Protein AF-A0A9J5ZUY1-F1 (afdb_monomer_lite)

Foldseek 3Di:
DDDDDDDPPDDVCVVCVPCPVVPPPPPDDDADDDDDDDPPDPDDDDDRDDPVRVVVCVVVHPDDDDPDDDDDDDDPDPDDD

Sequence (81 aa):
MVSEPRNFQVNIKTIYDYGWFDKISNKQLIKTTEQSLALNSSEQTIRLLNKRDIEFYKFQYKFLHIGMVQIAFKLLSLKGY

pLDDT: mean 72.23, std 15.97, range [39.53, 92.56]

Radius of gyration: 18.82 Å; chains: 1; bounding box: 37×36×58 Å

Organism: Solanum commersonii (NCBI:txid4109)

Secondary structure (DSSP, 8-state):
-PPPP------HHHHS-TTTGGGS-TT-----------TTSS-----SS-HHHHHHHHHH-S---------------SS--

Structure (mmCIF, N/CA/C/O backbone):
data_AF-A0A9J5ZUY1-F1
#
_entry.id   AF-A0A9J5ZUY1-F1
#
loop_
_atom_site.group_PDB
_atom_site.id
_atom_site.type_symbol
_atom_site.label_atom_id
_atom_site.label_alt_id
_atom_site.label_comp_id
_atom_site.label_asym_id
_atom_site.label_entity_id
_atom_site.label_seq_id
_atom_site.pdbx_PDB_ins_code
_atom_site.Cartn_x
_atom_site.Cartn_y
_atom_site.Cartn_z
_atom_site.occupancy
_atom_site.B_iso_or_equiv
_atom_site.auth_seq_id
_atom_site.auth_comp_id
_atom_site.auth_asym_id
_atom_site.auth_atom_id
_atom_site.pdbx_PDB_model_num
ATOM 1 N N . MET A 1 1 ? -9.934 -23.301 -40.723 1.00 39.53 1 MET A N 1
ATOM 2 C CA . MET A 1 1 ? -10.308 -21.874 -40.635 1.00 39.53 1 MET A CA 1
ATOM 3 C C . MET A 1 1 ? -9.716 -21.339 -39.343 1.00 39.53 1 MET A C 1
ATOM 5 O O . MET A 1 1 ? -10.073 -21.845 -38.289 1.00 39.53 1 MET A O 1
ATOM 9 N N . VAL A 1 2 ? -8.734 -20.441 -39.426 1.00 44.12 2 VAL A N 1
ATOM 10 C CA . VAL A 1 2 ? -8.074 -19.834 -38.258 1.00 44.12 2 VAL A CA 1
ATOM 11 C C . VAL A 1 2 ? -8.854 -18.566 -37.914 1.00 44.12 2 VAL A C 1
ATOM 13 O O . VAL A 1 2 ? -9.037 -17.722 -38.784 1.00 44.12 2 VAL A O 1
ATOM 16 N N . SER A 1 3 ? -9.377 -18.461 -36.694 1.00 54.19 3 SER A N 1
ATOM 17 C CA . SER A 1 3 ? -10.093 -17.268 -36.229 1.00 54.19 3 SER A CA 1
ATOM 18 C C . SER A 1 3 ? -9.105 -16.156 -35.873 1.00 54.19 3 SER A C 1
ATOM 20 O O . SER A 1 3 ? -8.199 -16.385 -35.070 1.00 54.19 3 SER A O 1
ATOM 22 N N . GLU A 1 4 ? -9.293 -14.964 -36.437 1.00 53.69 4 GLU A N 1
ATOM 23 C CA . GLU A 1 4 ? -8.505 -13.768 -36.117 1.00 53.69 4 GLU A CA 1
ATOM 24 C C . GLU A 1 4 ? -8.687 -13.324 -34.649 1.00 53.69 4 GLU A C 1
ATOM 26 O O . GLU A 1 4 ? -9.777 -13.473 -34.080 1.00 53.69 4 GLU A O 1
ATOM 31 N N . PRO A 1 5 ? -7.645 -12.761 -34.008 1.00 52.53 5 PRO A N 1
ATOM 32 C CA . PRO A 1 5 ? -7.741 -12.273 -32.640 1.00 52.53 5 PRO A CA 1
ATOM 33 C C . PRO A 1 5 ? -8.606 -11.006 -32.570 1.00 52.53 5 PRO A C 1
ATOM 35 O O . PRO A 1 5 ? -8.384 -10.026 -33.279 1.00 52.53 5 PRO A O 1
ATOM 38 N N . ARG A 1 6 ? -9.596 -11.013 -31.671 1.00 55.19 6 ARG A N 1
ATOM 39 C CA . ARG A 1 6 ? -10.460 -9.856 -31.401 1.00 55.19 6 ARG A CA 1
ATOM 40 C C . ARG A 1 6 ? -9.654 -8.747 -30.722 1.00 55.19 6 ARG A C 1
ATOM 42 O O . ARG A 1 6 ? -9.287 -8.878 -29.557 1.00 55.19 6 ARG A O 1
ATOM 49 N N . ASN A 1 7 ? -9.433 -7.643 -31.432 1.00 56.81 7 ASN A N 1
ATOM 50 C CA . ASN A 1 7 ? -8.917 -6.405 -30.852 1.00 56.81 7 ASN A CA 1
ATOM 51 C C . ASN A 1 7 ? -9.962 -5.810 -29.898 1.00 56.81 7 ASN A C 1
ATOM 53 O O . ASN A 1 7 ? -10.933 -5.190 -30.329 1.00 56.81 7 ASN A O 1
ATOM 57 N N . PHE A 1 8 ? -9.770 -5.995 -28.591 1.00 53.75 8 PHE A N 1
ATOM 58 C CA . PHE A 1 8 ? -10.556 -5.295 -27.579 1.00 53.75 8 PHE A CA 1
ATOM 59 C C . PHE A 1 8 ? -10.064 -3.850 -27.478 1.00 53.75 8 PHE A C 1
ATOM 61 O O . PHE A 1 8 ? -9.046 -3.563 -26.851 1.00 53.75 8 PHE A O 1
ATOM 68 N N . GLN A 1 9 ? -10.791 -2.926 -28.105 1.00 59.09 9 GLN A N 1
ATOM 69 C CA . GLN A 1 9 ? -10.595 -1.496 -27.889 1.00 59.09 9 GLN A CA 1
ATOM 70 C C . GLN A 1 9 ? -11.113 -1.151 -26.488 1.00 59.09 9 GLN A C 1
ATOM 72 O O . GLN A 1 9 ? -12.318 -1.046 -26.260 1.00 59.09 9 GLN A O 1
ATOM 77 N N . VAL A 1 10 ? -10.203 -1.034 -25.519 1.00 54.59 10 VAL A N 1
ATOM 78 C CA . VAL A 1 10 ? -10.568 -0.652 -24.153 1.00 54.59 10 VAL A CA 1
ATOM 79 C C . VAL A 1 10 ? -10.926 0.830 -24.148 1.00 54.59 10 VAL A C 1
ATOM 81 O O . VAL A 1 10 ? -10.097 1.690 -24.449 1.00 54.59 10 VAL A O 1
ATOM 84 N N . ASN A 1 11 ? -12.174 1.146 -23.811 1.00 63.00 11 ASN A N 1
ATOM 85 C CA . ASN A 1 11 ? -12.608 2.527 -23.668 1.00 63.00 11 ASN A CA 1
ATOM 86 C C . ASN A 1 11 ? -11.977 3.126 -22.403 1.00 63.00 11 ASN A C 1
ATOM 88 O O . ASN A 1 11 ? -12.414 2.848 -21.288 1.00 63.00 11 ASN A O 1
ATOM 92 N N . ILE A 1 12 ? -10.966 3.978 -22.571 1.00 57.28 12 ILE A N 1
ATOM 93 C CA . ILE A 1 12 ? -10.217 4.596 -21.464 1.00 57.28 12 ILE A CA 1
ATOM 94 C C . ILE A 1 12 ? -11.145 5.356 -20.498 1.00 57.28 12 ILE A C 1
ATOM 96 O O . ILE A 1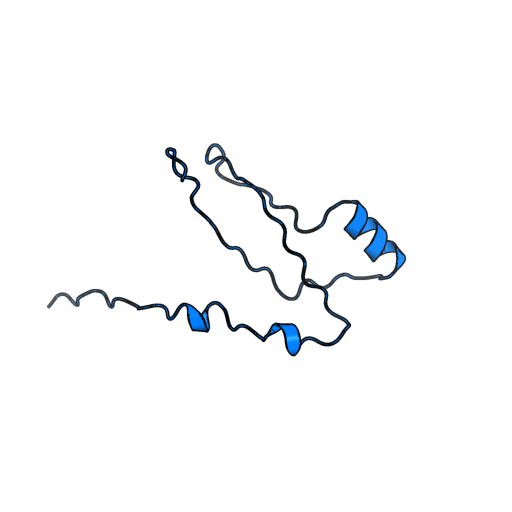 12 ? -10.904 5.356 -19.294 1.00 57.28 12 ILE A O 1
ATOM 100 N N . LYS A 1 13 ? -12.262 5.920 -20.985 1.00 53.94 13 LYS A N 1
ATOM 101 C CA . LYS A 1 13 ? -13.252 6.605 -20.133 1.00 53.94 13 LYS A CA 1
ATOM 102 C C . LYS A 1 13 ? -13.995 5.657 -19.186 1.00 53.94 13 LYS A C 1
ATOM 104 O O . LYS A 1 13 ? -14.503 6.108 -18.174 1.00 53.94 13 LYS A O 1
ATOM 109 N N . THR A 1 14 ? -14.051 4.361 -19.501 1.00 52.97 14 THR A N 1
ATOM 110 C CA . THR A 1 14 ? -14.605 3.330 -18.601 1.00 52.97 14 THR A CA 1
ATOM 111 C C . THR A 1 14 ? -13.572 2.774 -17.622 1.00 52.97 14 THR A C 1
ATOM 113 O O . THR A 1 14 ? -13.951 2.221 -16.597 1.00 52.97 14 THR A O 1
ATOM 116 N N . ILE A 1 15 ? -12.273 2.939 -17.909 1.00 52.47 15 ILE A N 1
ATOM 117 C CA . ILE A 1 15 ? -11.198 2.610 -16.958 1.00 52.47 15 ILE A CA 1
ATOM 118 C C . ILE A 1 15 ? -11.158 3.662 -15.841 1.00 52.47 15 ILE A C 1
ATOM 120 O O . ILE A 1 15 ? -10.971 3.329 -14.673 1.00 52.47 15 ILE A O 1
ATOM 124 N N . TYR A 1 16 ? -11.359 4.930 -16.206 1.00 48.25 16 TYR A N 1
ATOM 125 C CA . TYR A 1 16 ? -11.373 6.064 -15.289 1.00 48.25 16 TYR A CA 1
ATOM 126 C C . TYR A 1 16 ? -12.778 6.669 -15.250 1.00 48.25 16 TYR A C 1
ATOM 128 O O . TYR A 1 16 ? -13.039 7.681 -15.897 1.00 48.25 16 TYR A O 1
ATOM 136 N N . ASP A 1 17 ? -13.694 6.038 -14.513 1.00 49.88 17 ASP A N 1
ATOM 137 C CA . ASP A 1 17 ? -15.006 6.621 -14.212 1.00 49.88 17 ASP A CA 1
ATOM 138 C C . ASP A 1 17 ? -14.815 7.821 -13.263 1.00 49.88 17 ASP A C 1
ATOM 140 O O . ASP A 1 17 ? -14.819 7.704 -12.032 1.00 49.88 17 ASP A O 1
ATOM 144 N N . TYR A 1 18 ? -14.518 8.982 -13.853 1.00 50.72 18 TYR A N 1
ATOM 145 C CA . TYR A 1 18 ? -14.329 10.243 -13.142 1.00 50.72 18 TYR A CA 1
ATOM 146 C C . TYR A 1 18 ? -15.637 10.610 -12.422 1.00 50.72 18 TYR A C 1
ATOM 148 O O . TYR A 1 18 ? -16.633 10.934 -13.062 1.00 50.72 18 TYR A O 1
ATOM 156 N N . GLY A 1 19 ? -15.626 10.537 -11.086 1.00 51.00 19 GLY A N 1
ATOM 157 C CA . GLY A 1 19 ? -16.781 10.831 -10.225 1.00 51.00 19 GLY A CA 1
ATOM 158 C C . GLY A 1 19 ? -17.266 9.663 -9.355 1.00 51.00 19 GLY A C 1
ATOM 159 O O . GLY A 1 19 ? -18.176 9.840 -8.545 1.00 51.00 19 GLY A O 1
ATOM 160 N N . TRP A 1 20 ? -16.657 8.470 -9.447 1.00 53.78 20 TRP A N 1
ATOM 161 C CA . TRP A 1 20 ? -16.933 7.376 -8.497 1.00 53.78 20 TRP A CA 1
ATOM 162 C C . TRP A 1 20 ? -16.661 7.799 -7.047 1.00 53.78 20 TRP A C 1
ATOM 164 O O . TRP A 1 20 ? -17.413 7.469 -6.132 1.00 53.78 20 TRP A O 1
ATOM 174 N N . PHE A 1 21 ? -15.597 8.573 -6.846 1.00 53.06 21 PHE A N 1
ATOM 175 C CA . PHE A 1 21 ? -15.152 9.042 -5.540 1.00 53.06 21 PHE A CA 1
ATOM 176 C C . PHE A 1 21 ? -16.066 10.099 -4.912 1.00 53.06 21 PHE A C 1
ATOM 178 O O . PHE A 1 21 ? -16.163 10.147 -3.691 1.00 53.06 21 PHE A O 1
ATOM 185 N N . ASP A 1 22 ? -16.811 10.865 -5.711 1.00 54.38 22 ASP A N 1
ATOM 186 C CA . ASP A 1 22 ? -17.781 11.845 -5.200 1.00 54.38 22 ASP A CA 1
ATOM 187 C C . ASP A 1 22 ? -19.003 11.164 -4.557 1.00 54.38 22 ASP A C 1
ATOM 189 O O . ASP A 1 22 ? -19.704 11.750 -3.734 1.00 54.38 22 ASP A O 1
ATOM 193 N N . LYS A 1 23 ? -19.246 9.889 -4.894 1.00 54.38 23 LYS A N 1
ATOM 194 C CA . LYS A 1 23 ? -20.287 9.044 -4.280 1.00 54.38 23 LYS A CA 1
ATOM 195 C C . LYS A 1 23 ? -19.831 8.418 -2.964 1.00 54.38 23 LYS A C 1
ATOM 197 O O . LYS A 1 23 ? -20.633 7.820 -2.244 1.00 54.38 23 LYS A O 1
ATOM 202 N N . ILE A 1 24 ? -18.545 8.528 -2.649 1.00 55.12 24 ILE A N 1
ATOM 203 C CA . ILE A 1 24 ? -17.975 7.978 -1.439 1.00 55.12 24 ILE A CA 1
ATOM 204 C C . ILE A 1 24 ? -18.089 9.034 -0.338 1.00 55.12 24 ILE A C 1
ATOM 206 O O . ILE A 1 24 ? -17.367 10.020 -0.309 1.00 55.12 24 ILE A O 1
ATOM 210 N N . SER A 1 25 ? -19.036 8.816 0.577 1.00 52.06 25 SER A N 1
ATOM 211 C CA . SER A 1 25 ? -19.262 9.650 1.767 1.00 52.06 25 SER A CA 1
ATOM 212 C C . SER A 1 25 ? -17.963 10.019 2.508 1.00 52.06 25 SER A C 1
ATOM 214 O O . SER A 1 25 ? -17.004 9.248 2.459 1.00 52.06 25 SER A O 1
ATOM 216 N N . ASN A 1 26 ? -17.998 11.096 3.307 1.00 54.88 26 ASN A N 1
ATOM 217 C CA . ASN A 1 26 ? -16.952 11.661 4.195 1.00 54.88 26 ASN A CA 1
ATOM 218 C C . ASN A 1 26 ? -16.143 10.680 5.094 1.00 54.88 26 ASN A C 1
ATOM 220 O O . ASN A 1 26 ? -15.358 11.119 5.930 1.00 54.88 26 ASN A O 1
ATOM 224 N N . LYS A 1 27 ? -16.359 9.366 4.999 1.00 62.91 27 LYS A N 1
ATOM 225 C CA . LYS A 1 27 ? -15.733 8.304 5.795 1.00 62.91 27 LYS A CA 1
ATOM 226 C C . LYS A 1 27 ? -14.651 7.508 5.064 1.00 62.91 27 LYS A C 1
ATOM 228 O O . LYS A 1 27 ? -14.000 6.698 5.717 1.00 62.91 27 LYS A O 1
ATOM 233 N N . GLN A 1 28 ? -14.464 7.674 3.755 1.00 64.06 28 GLN A N 1
ATOM 234 C CA . GLN A 1 28 ? -13.368 6.997 3.052 1.00 64.06 28 GLN A CA 1
ATOM 235 C C . GLN A 1 28 ? -12.371 8.027 2.532 1.00 64.06 28 GLN A C 1
ATOM 237 O O . GLN A 1 28 ? -12.749 9.070 2.005 1.00 64.06 28 GLN A O 1
ATOM 242 N N . LEU A 1 29 ? -11.089 7.720 2.704 1.00 74.25 29 LEU A N 1
ATOM 243 C CA . LEU A 1 29 ? -9.993 8.553 2.241 1.00 74.25 29 LEU A CA 1
ATOM 244 C C . LEU A 1 29 ? -9.336 7.904 1.026 1.00 74.25 29 LEU A C 1
ATOM 246 O O . LEU A 1 29 ? -9.026 6.714 1.046 1.00 74.25 29 LEU A O 1
ATOM 250 N N . ILE A 1 30 ? -9.058 8.713 0.009 1.00 77.38 30 ILE A N 1
ATOM 251 C CA . ILE A 1 30 ? -8.246 8.314 -1.139 1.00 77.38 30 ILE A CA 1
ATOM 252 C C . ILE A 1 30 ? -6.815 8.766 -0.874 1.00 77.38 30 ILE A C 1
ATOM 254 O O . ILE A 1 30 ? -6.568 9.935 -0.575 1.00 77.38 30 ILE A O 1
ATOM 258 N N . LYS A 1 31 ? -5.867 7.835 -0.977 1.00 81.75 31 LYS A N 1
ATOM 259 C CA . LYS A 1 31 ? -4.433 8.118 -0.890 1.00 81.75 31 LYS A CA 1
ATOM 260 C C . LYS A 1 31 ? -3.741 7.616 -2.143 1.00 81.75 31 LYS A C 1
ATOM 262 O O . LYS A 1 31 ? -3.858 6.445 -2.492 1.00 81.75 31 LYS A O 1
ATOM 267 N N . THR A 1 32 ? -2.980 8.505 -2.766 1.00 83.69 32 THR A N 1
ATOM 268 C CA . THR A 1 32 ? -2.123 8.184 -3.905 1.00 83.69 32 THR A CA 1
ATOM 269 C C . THR A 1 32 ? -0.686 8.070 -3.418 1.00 83.69 32 THR A C 1
ATOM 271 O O . THR A 1 32 ? -0.210 8.938 -2.687 1.00 83.69 32 THR A O 1
ATOM 274 N N . THR A 1 33 ? -0.001 6.997 -3.813 1.00 82.81 33 THR A N 1
ATOM 275 C CA . THR A 1 33 ? 1.445 6.839 -3.618 1.00 82.81 33 THR A CA 1
ATOM 276 C C . THR A 1 33 ? 2.098 6.669 -4.979 1.00 82.81 33 THR A C 1
ATOM 278 O O . THR A 1 33 ? 1.672 5.823 -5.762 1.00 82.81 33 THR A O 1
ATOM 281 N N . GLU A 1 34 ? 3.142 7.448 -5.241 1.00 84.06 34 GLU A N 1
ATOM 282 C CA . GLU A 1 34 ? 3.973 7.316 -6.436 1.00 84.06 34 GLU A CA 1
ATOM 283 C C . GLU A 1 34 ? 5.336 6.741 -6.052 1.00 84.06 34 GLU A C 1
ATOM 285 O O . GLU A 1 34 ? 5.949 7.163 -5.069 1.00 84.06 34 GLU A O 1
ATOM 290 N N . GLN A 1 35 ? 5.807 5.758 -6.820 1.00 85.12 35 GLN A N 1
ATOM 291 C CA . GLN A 1 35 ? 7.104 5.129 -6.603 1.00 85.12 35 GLN A CA 1
ATOM 292 C C . GLN A 1 35 ? 7.751 4.771 -7.942 1.00 85.12 35 GLN A C 1
ATOM 294 O O . GLN A 1 35 ? 7.149 4.087 -8.768 1.00 85.12 35 GLN A O 1
ATOM 299 N N . SER A 1 36 ? 8.997 5.203 -8.140 1.00 86.25 36 SER A N 1
ATOM 300 C CA . SER A 1 36 ? 9.821 4.754 -9.265 1.00 86.25 36 SER A CA 1
ATOM 301 C C . SER A 1 36 ? 10.401 3.379 -8.960 1.00 86.25 36 SER A C 1
ATOM 303 O O . SER A 1 36 ? 10.995 3.177 -7.899 1.00 86.25 36 SER A O 1
ATOM 305 N N . LEU A 1 37 ? 10.235 2.445 -9.893 1.00 82.25 37 LEU A N 1
ATOM 306 C CA . LEU A 1 37 ? 10.689 1.065 -9.750 1.00 82.25 37 LEU A CA 1
ATOM 307 C C . LEU A 1 37 ? 11.810 0.784 -10.748 1.00 82.25 37 LEU A C 1
ATOM 309 O O . LEU A 1 37 ? 11.649 1.006 -11.948 1.00 82.25 37 LEU A O 1
ATOM 313 N N . ALA A 1 38 ? 12.941 0.290 -10.249 1.00 81.69 38 ALA A N 1
ATOM 314 C CA . ALA A 1 38 ? 13.988 -0.255 -11.099 1.00 81.69 38 ALA A CA 1
ATOM 315 C C . ALA A 1 38 ? 13.617 -1.694 -11.486 1.00 81.69 38 ALA A C 1
ATOM 317 O O . ALA A 1 38 ? 13.189 -2.474 -10.642 1.00 81.69 38 ALA A O 1
ATOM 318 N N . LEU A 1 39 ? 13.805 -2.064 -12.754 1.00 82.56 39 LEU A N 1
ATOM 319 C CA . LEU A 1 39 ? 13.510 -3.413 -13.261 1.00 82.56 39 LEU A CA 1
ATOM 320 C C . LEU A 1 39 ? 14.648 -4.411 -12.971 1.00 82.56 39 LEU A C 1
ATOM 322 O O . LEU A 1 39 ? 14.969 -5.256 -13.801 1.00 82.56 39 LEU A O 1
ATOM 326 N N . ASN A 1 40 ? 15.312 -4.271 -11.824 1.00 87.12 40 ASN A N 1
ATOM 327 C CA . ASN A 1 40 ? 16.451 -5.100 -11.423 1.00 87.12 40 ASN A CA 1
ATOM 328 C C . ASN A 1 40 ? 16.081 -6.199 -10.414 1.00 87.12 40 ASN A C 1
ATOM 330 O O . ASN A 1 40 ? 16.945 -6.993 -10.044 1.00 87.12 40 ASN A O 1
ATOM 334 N N . SER A 1 41 ? 14.819 -6.263 -9.986 1.00 83.75 41 SER A N 1
ATOM 335 C CA . SER A 1 41 ? 14.279 -7.309 -9.122 1.00 83.75 41 SER A CA 1
ATOM 336 C C . SER A 1 41 ? 13.085 -8.003 -9.780 1.00 83.75 41 SER A C 1
ATOM 338 O O . SER A 1 41 ? 12.357 -7.410 -10.576 1.00 83.75 41 SER A O 1
ATOM 340 N N . SER A 1 42 ? 12.872 -9.276 -9.438 1.00 87.12 42 SER A N 1
ATOM 341 C CA . SER A 1 42 ? 11.686 -10.034 -9.860 1.00 87.12 42 SER A CA 1
ATOM 342 C C . SER A 1 42 ? 10.413 -9.584 -9.141 1.00 87.12 42 SER A C 1
ATOM 344 O O . SER A 1 42 ? 9.313 -9.792 -9.642 1.00 87.12 42 SER A O 1
ATOM 346 N N . GLU A 1 43 ? 10.563 -8.977 -7.962 1.00 88.50 43 GLU A N 1
ATOM 347 C CA . GLU A 1 43 ? 9.468 -8.559 -7.095 1.00 88.50 43 GLU A CA 1
ATOM 348 C C . GLU A 1 43 ? 9.762 -7.200 -6.463 1.00 88.50 43 GLU A C 1
ATOM 350 O O . GLU A 1 43 ? 10.919 -6.808 -6.272 1.00 88.50 43 GLU A O 1
ATOM 355 N N . GLN A 1 44 ? 8.695 -6.484 -6.115 1.00 85.62 44 GLN A N 1
ATOM 356 C CA . GLN A 1 44 ? 8.780 -5.171 -5.501 1.00 85.62 44 GLN A CA 1
ATOM 357 C C . GLN A 1 44 ? 7.630 -4.953 -4.521 1.00 85.62 44 GLN A C 1
ATOM 359 O O . GLN A 1 44 ? 6.460 -5.151 -4.844 1.00 85.62 44 GLN A O 1
ATOM 364 N N . THR A 1 45 ? 7.969 -4.439 -3.341 1.00 88.31 45 THR A N 1
ATOM 365 C CA . THR A 1 45 ? 6.985 -3.991 -2.354 1.00 88.31 45 THR A CA 1
ATOM 366 C C . THR A 1 45 ? 6.676 -2.513 -2.561 1.00 88.31 45 THR A C 1
ATOM 368 O O . THR A 1 45 ? 7.588 -1.679 -2.533 1.00 88.31 45 THR A O 1
ATOM 371 N N . ILE A 1 46 ? 5.388 -2.192 -2.707 1.00 86.69 46 ILE A N 1
ATOM 372 C CA . ILE A 1 46 ? 4.863 -0.822 -2.721 1.00 86.69 46 ILE A CA 1
ATOM 373 C C . ILE A 1 46 ? 4.183 -0.558 -1.378 1.00 86.69 46 ILE A C 1
ATOM 375 O O . ILE A 1 46 ? 3.271 -1.277 -0.968 1.00 86.69 46 ILE A O 1
ATOM 379 N N . ARG A 1 47 ? 4.631 0.479 -0.667 1.00 88.12 47 ARG A N 1
ATOM 380 C CA . ARG A 1 47 ? 4.029 0.881 0.611 1.00 88.12 47 ARG A CA 1
ATOM 381 C C . ARG A 1 47 ? 2.874 1.842 0.360 1.00 88.12 47 ARG A C 1
ATOM 383 O O . ARG A 1 47 ? 3.109 2.975 -0.030 1.00 88.12 47 ARG A O 1
ATOM 390 N N . LEU A 1 48 ? 1.648 1.403 0.641 1.00 86.94 48 LEU A N 1
ATOM 391 C CA . LEU A 1 48 ? 0.437 2.216 0.455 1.00 86.94 48 LEU A CA 1
ATOM 392 C C . LEU A 1 48 ? 0.270 3.322 1.509 1.00 86.94 48 LEU A C 1
ATOM 394 O O . LEU A 1 48 ? -0.355 4.343 1.240 1.00 86.94 48 LEU A O 1
ATOM 398 N N . LEU A 1 49 ? 0.808 3.109 2.715 1.00 87.00 49 LEU A N 1
ATOM 399 C CA . LEU A 1 49 ? 0.745 4.049 3.834 1.00 87.00 49 LEU A CA 1
ATOM 400 C C . LEU A 1 49 ? 2.142 4.303 4.388 1.00 87.00 49 LEU A C 1
ATOM 402 O O . LEU A 1 49 ? 2.941 3.376 4.558 1.00 87.00 49 LEU A O 1
ATOM 406 N N . ASN A 1 50 ? 2.424 5.562 4.719 1.00 87.56 50 ASN A N 1
ATOM 407 C CA . ASN A 1 50 ? 3.652 5.913 5.420 1.00 87.56 50 ASN A CA 1
ATOM 408 C C . ASN A 1 50 ? 3.481 5.757 6.945 1.00 87.56 50 ASN A C 1
ATOM 410 O O . ASN A 1 50 ? 2.383 5.560 7.464 1.00 87.56 50 ASN A O 1
ATOM 414 N N . LYS A 1 51 ? 4.588 5.864 7.690 1.00 90.62 51 LYS A N 1
ATOM 415 C CA . LYS A 1 51 ? 4.574 5.703 9.152 1.00 90.62 51 LYS A CA 1
ATOM 416 C C . LYS A 1 51 ? 3.638 6.699 9.850 1.00 90.62 51 LYS A C 1
ATOM 418 O O . LYS A 1 51 ? 2.963 6.314 10.794 1.00 90.62 51 LYS A O 1
ATOM 423 N N . ARG A 1 52 ? 3.583 7.957 9.398 1.00 89.88 52 ARG A N 1
ATOM 424 C CA . ARG A 1 52 ? 2.722 8.984 10.011 1.00 89.88 52 ARG A CA 1
ATOM 425 C C . ARG A 1 52 ? 1.248 8.645 9.828 1.00 89.88 52 ARG A C 1
ATOM 427 O O . ARG A 1 52 ? 0.488 8.774 10.777 1.00 89.88 52 ARG A O 1
ATOM 434 N N . ASP A 1 53 ? 0.879 8.158 8.646 1.00 87.62 53 ASP A N 1
ATOM 435 C CA . ASP A 1 53 ? -0.485 7.716 8.357 1.00 87.62 53 ASP A CA 1
ATOM 436 C C . ASP A 1 53 ? -0.901 6.577 9.289 1.00 87.62 53 ASP A C 1
ATOM 438 O O . ASP A 1 53 ? -1.967 6.624 9.894 1.00 87.62 53 ASP A O 1
ATOM 442 N N . ILE A 1 54 ? -0.031 5.578 9.451 1.00 89.19 54 ILE A N 1
ATOM 443 C CA . ILE A 1 54 ? -0.285 4.434 10.332 1.00 89.19 54 ILE A CA 1
ATOM 444 C C . ILE A 1 54 ? -0.498 4.895 11.777 1.00 89.19 54 ILE A C 1
ATOM 446 O O . ILE A 1 54 ? -1.460 4.473 12.411 1.00 89.19 54 ILE A O 1
ATOM 450 N N . GLU A 1 55 ? 0.372 5.760 12.297 1.00 92.56 55 GLU A N 1
ATOM 451 C CA . GLU A 1 55 ? 0.251 6.249 13.675 1.00 92.56 55 GLU A CA 1
ATOM 452 C C . GLU A 1 55 ? -1.001 7.117 13.871 1.00 92.56 55 GLU A C 1
ATOM 454 O O . GLU A 1 55 ? -1.702 6.964 14.870 1.00 92.56 55 GLU A O 1
ATOM 459 N N . PHE A 1 56 ? -1.353 7.949 12.887 1.00 88.44 56 PHE A N 1
ATOM 460 C CA . PHE A 1 56 ? -2.600 8.712 12.904 1.00 88.44 56 PHE A CA 1
ATOM 461 C C . PHE A 1 56 ? -3.833 7.794 12.943 1.00 88.44 56 PHE A C 1
ATOM 463 O O . PHE A 1 56 ? -4.711 7.970 13.789 1.00 88.44 56 PHE A O 1
ATOM 470 N N . TYR A 1 57 ? -3.894 6.777 12.075 1.00 87.62 57 TYR A N 1
ATOM 471 C CA . TYR A 1 57 ? -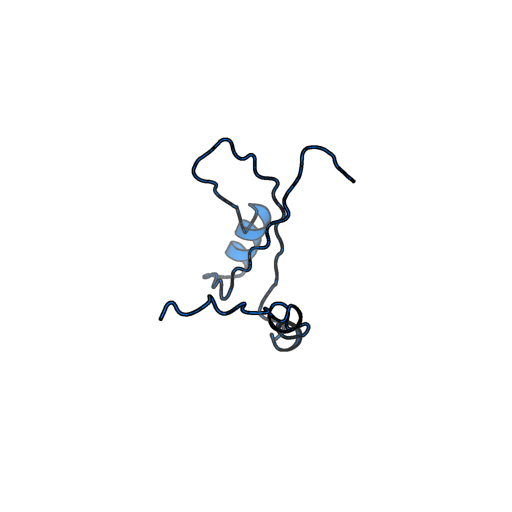5.044 5.871 12.041 1.00 87.62 57 TYR A CA 1
ATOM 472 C C . TYR A 1 57 ? -5.135 4.981 13.269 1.00 87.62 57 TYR A C 1
ATOM 474 O O . TYR A 1 57 ? -6.241 4.756 13.744 1.00 87.62 57 TYR A O 1
ATOM 482 N N . LYS A 1 58 ? -4.009 4.517 13.818 1.00 88.25 58 LYS A N 1
ATOM 483 C CA . LYS A 1 58 ? -3.995 3.762 15.079 1.00 88.25 58 LYS A CA 1
ATOM 484 C C . LYS A 1 58 ? -4.568 4.565 16.242 1.00 88.25 58 LYS A C 1
ATOM 486 O O . LYS A 1 58 ? -5.211 3.988 17.111 1.00 88.25 58 LYS A O 1
ATOM 491 N N . PHE A 1 59 ? -4.321 5.876 16.270 1.00 88.31 59 PHE A N 1
ATOM 492 C CA . PHE A 1 59 ? -4.859 6.745 17.313 1.00 88.31 59 PHE A CA 1
ATOM 493 C C . PHE A 1 59 ? -6.381 6.914 17.192 1.00 88.31 59 PHE A C 1
ATOM 495 O O . PHE A 1 59 ? -7.072 6.976 18.205 1.00 88.31 59 PHE A O 1
ATOM 502 N N . GLN A 1 60 ? -6.914 6.972 15.967 1.00 82.88 60 GLN A N 1
ATOM 503 C CA . GLN A 1 60 ? -8.334 7.265 15.732 1.00 82.88 60 GLN A CA 1
ATOM 504 C C . GLN A 1 60 ? -9.225 6.030 15.531 1.00 82.88 60 GLN A C 1
ATOM 506 O O . GLN A 1 60 ? -10.426 6.094 15.795 1.00 82.88 60 GLN A O 1
ATOM 511 N N . TYR A 1 61 ? -8.673 4.905 15.076 1.00 84.44 61 TYR A N 1
ATOM 512 C CA . TYR A 1 61 ? -9.437 3.743 14.623 1.00 84.44 61 TYR A CA 1
ATOM 513 C C . TYR A 1 61 ? -8.812 2.425 15.092 1.00 84.44 61 TYR A C 1
ATOM 515 O O . TYR A 1 61 ? -7.596 2.266 15.144 1.00 84.44 61 TYR A O 1
ATOM 523 N N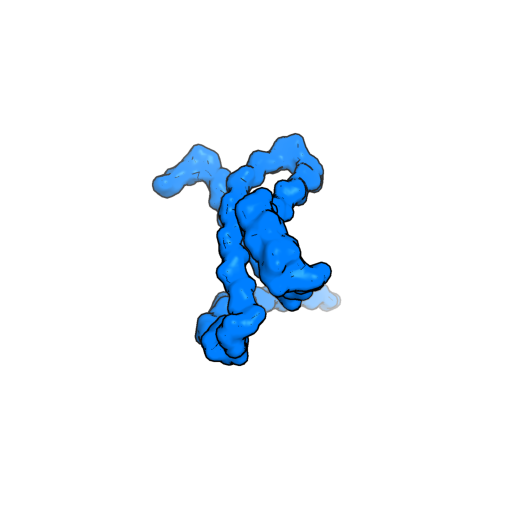 . LYS A 1 62 ? -9.662 1.430 15.382 1.00 84.12 62 LYS A N 1
ATOM 524 C CA . LYS A 1 62 ? -9.222 0.069 15.752 1.00 84.12 62 LYS A CA 1
ATOM 525 C C . LYS A 1 62 ? -8.898 -0.815 14.547 1.00 84.12 62 LYS A C 1
ATOM 527 O O . LYS A 1 62 ? -8.127 -1.759 14.674 1.00 84.12 62 LYS A O 1
ATOM 532 N N . PHE A 1 63 ? -9.502 -0.524 13.396 1.00 81.50 63 PHE A N 1
ATOM 533 C CA . PHE A 1 63 ? -9.373 -1.312 12.175 1.00 81.50 63 PHE A CA 1
ATOM 534 C C . PHE A 1 63 ? -9.254 -0.391 10.967 1.00 81.50 63 PHE A C 1
ATOM 536 O O . PHE A 1 63 ? -9.852 0.684 10.937 1.00 81.50 63 PHE A O 1
ATOM 543 N N . LEU A 1 64 ? -8.520 -0.853 9.958 1.00 81.81 64 LEU A N 1
ATOM 544 C CA . LEU A 1 64 ? -8.418 -0.212 8.657 1.00 81.81 64 LEU A CA 1
ATOM 545 C C . LEU A 1 64 ? -8.963 -1.177 7.601 1.00 81.81 64 LEU A C 1
ATOM 547 O O . LEU A 1 64 ? -8.494 -2.309 7.501 1.00 81.81 64 LEU A O 1
ATOM 551 N N . HIS A 1 65 ? -9.936 -0.727 6.813 1.00 83.44 65 HIS A N 1
ATOM 552 C CA . HIS A 1 65 ? -10.441 -1.468 5.662 1.00 83.44 65 HIS A CA 1
ATOM 553 C C . HIS A 1 65 ? -9.950 -0.801 4.378 1.00 83.44 65 HIS A C 1
ATOM 555 O O . HIS A 1 65 ? -10.209 0.381 4.153 1.00 83.44 65 HIS A O 1
ATOM 561 N N . ILE A 1 66 ? -9.247 -1.558 3.538 1.00 82.88 66 ILE A N 1
ATOM 562 C CA . ILE A 1 66 ? -8.808 -1.106 2.217 1.00 82.88 66 ILE A CA 1
ATOM 563 C C . ILE A 1 66 ? -9.798 -1.675 1.205 1.00 82.88 66 ILE A C 1
ATOM 565 O O . ILE A 1 66 ? -9.701 -2.840 0.830 1.00 82.88 66 ILE A O 1
ATOM 569 N N . GLY A 1 67 ? -10.773 -0.859 0.804 1.00 80.88 6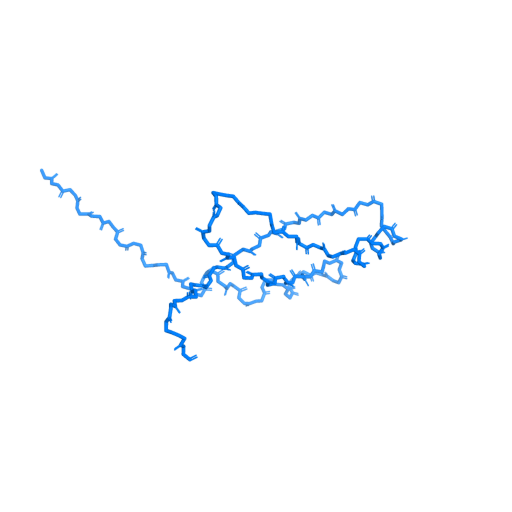7 GLY A N 1
ATOM 570 C CA . GLY A 1 67 ? -11.812 -1.288 -0.136 1.00 80.88 67 GLY A CA 1
ATOM 571 C C . GLY A 1 67 ? -11.309 -1.432 -1.574 1.00 80.88 67 GLY A C 1
ATOM 572 O O . GLY A 1 67 ? -11.865 -2.212 -2.341 1.00 80.88 67 GLY A O 1
ATOM 573 N N . MET A 1 68 ? -10.259 -0.694 -1.949 1.00 83.62 68 MET A N 1
ATOM 574 C CA . MET A 1 68 ? -9.727 -0.691 -3.310 1.00 83.62 68 MET A CA 1
ATOM 575 C C . MET A 1 68 ? -8.249 -0.290 -3.338 1.00 83.62 68 MET A C 1
ATOM 577 O O . MET A 1 68 ? -7.828 0.609 -2.611 1.00 83.62 68 MET A O 1
ATOM 581 N N . VAL A 1 69 ? -7.486 -0.924 -4.230 1.00 87.69 69 VAL A N 1
ATOM 582 C CA . VAL A 1 69 ? -6.148 -0.487 -4.644 1.00 87.69 69 VAL A CA 1
ATOM 583 C C . VAL A 1 69 ? -6.146 -0.400 -6.165 1.00 87.69 69 VAL A C 1
ATOM 585 O O . VAL A 1 69 ? -6.418 -1.389 -6.841 1.00 87.69 69 VAL A O 1
ATOM 588 N N . GLN A 1 70 ? -5.849 0.781 -6.702 1.00 87.38 70 GLN A N 1
ATOM 589 C CA . GLN A 1 70 ? -5.656 0.991 -8.135 1.00 87.38 70 GLN A CA 1
ATOM 590 C C . GLN A 1 70 ? -4.174 1.242 -8.399 1.00 87.38 70 GLN A C 1
ATOM 592 O O . GLN A 1 70 ? -3.548 2.047 -7.711 1.00 87.38 70 GLN A O 1
ATOM 597 N N . ILE A 1 71 ? -3.616 0.543 -9.387 1.00 86.44 71 ILE A N 1
ATOM 598 C CA . ILE A 1 71 ? -2.206 0.649 -9.764 1.00 86.44 71 ILE A CA 1
ATOM 599 C C . ILE A 1 71 ? -2.142 1.105 -11.217 1.00 86.44 71 ILE A C 1
ATOM 601 O O . ILE A 1 71 ? -2.747 0.489 -12.093 1.00 86.44 71 ILE A O 1
ATOM 605 N N . ALA A 1 72 ? -1.394 2.176 -11.467 1.00 86.94 72 ALA A N 1
ATOM 606 C CA . ALA A 1 72 ? -1.081 2.654 -12.804 1.00 86.94 72 ALA A CA 1
ATOM 607 C C . ALA A 1 72 ? 0.438 2.624 -13.005 1.00 86.94 72 ALA A C 1
ATOM 609 O O . ALA A 1 72 ? 1.186 3.124 -12.166 1.00 86.94 72 ALA A O 1
ATOM 610 N N . PHE A 1 73 ? 0.890 2.053 -14.122 1.00 81.56 73 PHE A N 1
ATOM 611 C CA . PHE A 1 73 ? 2.301 2.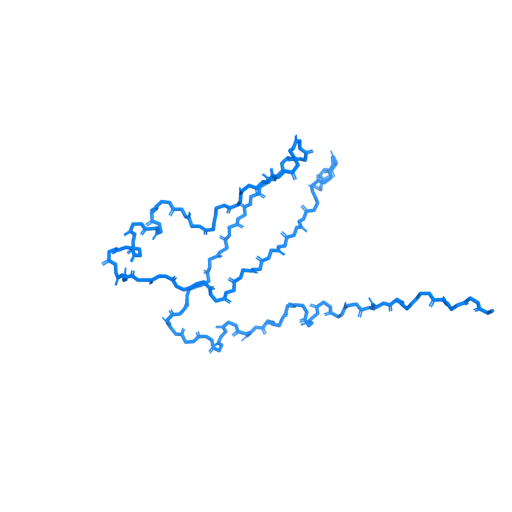036 -14.497 1.00 81.56 73 PHE A CA 1
ATOM 612 C C . PHE A 1 73 ? 2.551 3.031 -15.624 1.00 81.56 73 PHE A C 1
ATOM 614 O O . PHE A 1 73 ? 1.886 2.994 -16.659 1.00 81.56 73 PHE A O 1
ATOM 621 N N . LYS A 1 74 ? 3.554 3.889 -15.440 1.00 83.88 74 LYS A N 1
ATOM 622 C CA . LYS A 1 74 ? 4.112 4.723 -16.501 1.00 83.88 74 LYS A CA 1
ATOM 623 C C . LYS A 1 74 ? 5.532 4.245 -16.776 1.00 83.88 74 LYS A C 1
ATOM 625 O O . LYS A 1 74 ? 6.387 4.324 -15.898 1.00 83.88 74 LYS A O 1
ATOM 630 N N . LEU A 1 75 ? 5.774 3.735 -17.982 1.00 79.81 75 LEU A N 1
ATOM 631 C CA . LEU A 1 75 ? 7.114 3.346 -18.420 1.00 79.81 75 LEU A CA 1
ATOM 632 C C . LEU A 1 75 ? 8.023 4.583 -18.433 1.00 79.81 75 LEU A C 1
ATOM 634 O O . LEU A 1 75 ? 7.716 5.578 -19.089 1.00 79.81 75 LEU A O 1
ATOM 638 N N . LEU A 1 76 ? 9.142 4.509 -17.714 1.00 71.88 76 LEU A N 1
ATOM 639 C CA . LEU A 1 76 ? 10.200 5.516 -17.739 1.00 71.88 76 LEU A CA 1
ATOM 640 C C . LEU A 1 76 ? 11.249 5.067 -18.769 1.00 71.88 76 LEU A C 1
ATOM 642 O O . LEU A 1 76 ? 12.196 4.362 -18.434 1.00 71.88 76 LEU A O 1
ATOM 646 N N . SER A 1 77 ? 11.047 5.372 -20.051 1.00 69.19 77 SER A N 1
ATOM 647 C CA . SER A 1 77 ? 12.022 5.030 -21.098 1.00 69.19 77 SER A CA 1
ATOM 648 C C . SER A 1 77 ? 13.297 5.887 -21.018 1.00 69.19 77 SER A C 1
ATOM 650 O O . SER A 1 77 ? 13.240 7.055 -20.648 1.00 69.19 77 SER A O 1
ATOM 652 N N . LEU A 1 78 ? 14.434 5.309 -21.444 1.00 56.56 7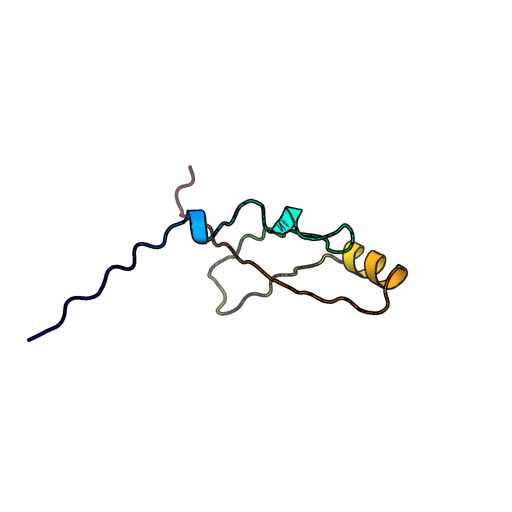8 LEU A N 1
ATOM 653 C CA . LEU A 1 78 ? 15.817 5.838 -21.387 1.00 56.56 78 LEU A CA 1
ATOM 654 C C . LEU A 1 78 ? 16.074 7.226 -22.016 1.00 56.56 78 LEU A C 1
ATOM 656 O O . LEU A 1 78 ? 17.114 7.824 -21.752 1.00 56.56 78 LEU A O 1
ATOM 660 N N . LYS A 1 79 ? 15.171 7.736 -22.855 1.00 58.06 79 LYS A N 1
ATOM 661 C CA . LYS A 1 79 ? 15.160 9.130 -23.311 1.00 58.06 79 LYS A CA 1
ATOM 662 C C . LYS A 1 79 ? 13.893 9.753 -22.743 1.00 58.06 79 LYS A C 1
ATOM 664 O O . LYS A 1 79 ? 12.799 9.417 -23.192 1.00 58.06 79 LYS A O 1
ATOM 669 N N . GLY A 1 80 ? 14.059 10.567 -21.704 1.00 45.22 80 GLY A N 1
ATOM 670 C CA . GLY A 1 80 ? 12.978 11.368 -21.145 1.00 45.22 80 GLY A CA 1
ATOM 671 C C . GLY A 1 80 ? 12.369 12.283 -22.206 1.00 45.22 80 GLY A C 1
ATOM 672 O O . GLY A 1 80 ? 13.015 12.599 -23.207 1.00 45.22 80 GLY A O 1
ATOM 673 N N . TYR A 1 81 ? 11.125 12.684 -21.976 1.00 41.53 81 TYR A N 1
ATOM 674 C CA . TYR A 1 81 ? 10.665 13.972 -22.483 1.00 41.53 81 TYR A CA 1
ATOM 675 C C . TYR A 1 81 ? 11.257 15.070 -21.605 1.00 41.53 81 TYR A C 1
ATOM 677 O O . TYR A 1 81 ? 11.304 14.841 -20.372 1.00 41.53 81 TYR A O 1
#